Protein AF-A0A7Y4TFY7-F1 (afdb_monomer_lite)

pLDDT: mean 85.42, std 14.96, range [49.97, 97.25]

Sequence (57 aa):
YPPSSPSVALLRDGKLVYLLQRRDIETRDSLGIAEQLSRAFEEHCDAAAPVAPATHG

Foldseek 3Di:
DPDAPPKDFDDDPNDTPDIGHPVNVVPDDPVSVVVVVVVVCVVPVPDPDPRDDPDDD

Radius of gyration: 13.51 Å; chains: 1; bounding box: 35×18×34 Å

Secondary structure (DSSP, 8-state):
----SS-EEEEETTEEEEEE-HHHHTTS-HHHHHHHHHHHHHHHH-S----------

Structure (mmCIF, N/CA/C/O backbone):
data_AF-A0A7Y4TFY7-F1
#
_entry.id   AF-A0A7Y4TFY7-F1
#
loop_
_atom_site.group_PDB
_atom_site.id
_atom_site.type_symbol
_atom_site.label_atom_id
_atom_site.label_alt_id
_atom_site.label_comp_id
_atom_site.label_asym_id
_atom_site.label_entity_id
_atom_site.label_seq_id
_atom_site.pdbx_PDB_ins_code
_atom_site.Cartn_x
_atom_site.Cartn_y
_atom_site.Cartn_z
_atom_site.occupancy
_atom_site.B_iso_or_equiv
_atom_site.auth_seq_id
_atom_site.auth_comp_id
_atom_site.auth_asym_id
_atom_site.auth_atom_id
_atom_site.pdbx_PDB_model_num
ATOM 1 N N . TYR A 1 1 ? -10.235 6.166 -6.227 1.00 59.53 1 TYR A N 1
ATOM 2 C CA . TYR A 1 1 ? -9.259 5.378 -7.002 1.00 59.53 1 TYR A CA 1
ATOM 3 C C . TYR A 1 1 ? -10.010 4.475 -7.961 1.00 59.53 1 TYR A C 1
ATOM 5 O O . TYR A 1 1 ? -10.887 3.766 -7.479 1.00 59.53 1 TYR A O 1
ATOM 13 N N . PRO A 1 2 ? -9.747 4.521 -9.280 1.00 80.88 2 PRO A N 1
ATOM 14 C CA . PRO A 1 2 ? -10.355 3.557 -10.188 1.00 80.88 2 PRO A CA 1
ATOM 15 C C . PRO A 1 2 ? -9.899 2.139 -9.803 1.00 80.88 2 PRO A C 1
ATOM 17 O O . PRO A 1 2 ? -8.742 1.977 -9.400 1.00 80.88 2 PRO A O 1
ATOM 20 N N . PRO A 1 3 ? -10.782 1.130 -9.883 1.00 77.12 3 PRO A N 1
ATOM 21 C CA . PRO A 1 3 ? -10.391 -0.255 -9.662 1.00 77.12 3 PRO A CA 1
ATOM 22 C C . PRO A 1 3 ? -9.288 -0.640 -10.655 1.00 77.12 3 PRO A C 1
ATOM 24 O O . PRO A 1 3 ? -9.378 -0.354 -11.848 1.00 77.12 3 PRO A O 1
ATOM 27 N N . SER A 1 4 ? -8.221 -1.256 -10.149 1.00 84.50 4 SER A N 1
ATOM 28 C CA . SER A 1 4 ? -7.072 -1.690 -10.944 1.00 84.50 4 SER A CA 1
ATOM 29 C C . SER A 1 4 ? -6.559 -3.022 -10.414 1.00 84.50 4 SER A C 1
ATOM 31 O O . SER A 1 4 ? -6.403 -3.144 -9.203 1.00 84.50 4 SER A O 1
ATOM 33 N N . SER A 1 5 ? -6.252 -3.977 -11.291 1.00 89.00 5 SER A N 1
ATOM 34 C CA . SER A 1 5 ? -5.709 -5.285 -10.904 1.00 89.00 5 SER A CA 1
ATOM 35 C C . SER A 1 5 ? -4.345 -5.534 -11.558 1.00 89.00 5 SER A C 1
ATOM 37 O O . SER A 1 5 ? -4.183 -5.174 -12.724 1.00 89.00 5 SER A O 1
ATOM 39 N N . PRO A 1 6 ? -3.385 -6.169 -10.859 1.00 93.44 6 PRO A N 1
ATOM 40 C CA . PRO A 1 6 ? -3.423 -6.520 -9.435 1.00 93.44 6 PRO A CA 1
ATOM 41 C C . PRO A 1 6 ? -3.352 -5.282 -8.519 1.00 93.44 6 PRO A C 1
ATOM 43 O O . PRO A 1 6 ? -2.894 -4.217 -8.925 1.00 93.44 6 PRO A O 1
ATOM 46 N N . SER A 1 7 ? -3.825 -5.427 -7.281 1.00 95.25 7 SER A N 1
ATOM 47 C CA . SER A 1 7 ? -3.712 -4.429 -6.207 1.00 95.25 7 SER A CA 1
ATOM 48 C C . SER A 1 7 ? -3.780 -5.124 -4.849 1.00 95.25 7 SER A C 1
ATOM 50 O O . SER A 1 7 ? -4.453 -6.149 -4.737 1.00 95.25 7 SER A O 1
ATOM 52 N N . VAL A 1 8 ? -3.156 -4.550 -3.821 1.00 95.69 8 VAL A N 1
ATOM 53 C CA . VAL A 1 8 ? -3.158 -5.091 -2.449 1.00 95.69 8 VAL A CA 1
ATOM 54 C C . VAL A 1 8 ? -3.620 -4.011 -1.478 1.00 95.69 8 VAL A C 1
ATOM 56 O O . VAL A 1 8 ? -3.158 -2.876 -1.556 1.00 95.69 8 VAL A O 1
ATOM 59 N N . ALA A 1 9 ? -4.525 -4.355 -0.564 1.00 94.88 9 ALA A N 1
ATOM 60 C CA . ALA A 1 9 ? -5.033 -3.452 0.463 1.00 94.88 9 ALA A CA 1
ATOM 61 C C . ALA A 1 9 ? -4.740 -4.013 1.858 1.00 94.88 9 ALA A C 1
ATOM 63 O O . ALA A 1 9 ? -4.992 -5.193 2.101 1.00 94.88 9 ALA A O 1
ATOM 64 N N . LEU A 1 10 ? -4.266 -3.164 2.773 1.00 95.00 10 LEU 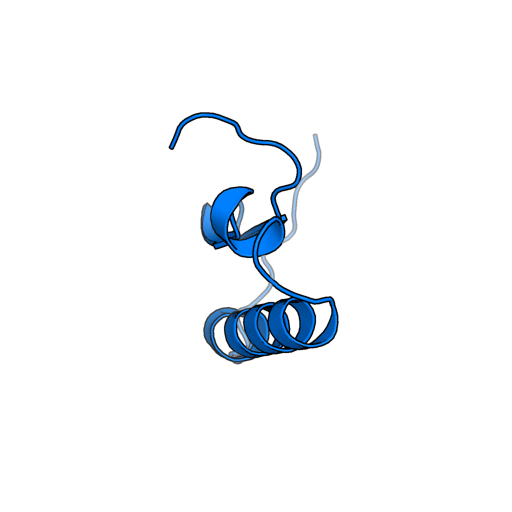A N 1
ATOM 65 C CA . LEU A 1 10 ? -4.263 -3.474 4.204 1.00 95.00 10 LEU A CA 1
ATOM 66 C C . LEU A 1 10 ? -5.479 -2.816 4.847 1.00 95.00 10 LEU A C 1
ATOM 68 O O . LEU A 1 10 ? -5.759 -1.633 4.617 1.00 95.00 10 LEU A O 1
ATOM 72 N N . LEU A 1 11 ? -6.198 -3.597 5.650 1.00 93.69 11 LEU A N 1
ATOM 73 C CA . LEU A 1 11 ? -7.358 -3.138 6.398 1.00 93.69 11 LEU A CA 1
ATOM 74 C C . LEU A 1 11 ? -7.128 -3.315 7.896 1.00 93.69 11 LEU A C 1
ATOM 76 O O . LEU A 1 11 ? -6.559 -4.314 8.332 1.00 93.69 11 LEU A O 1
ATOM 80 N N . ARG A 1 12 ? -7.643 -2.371 8.680 1.00 90.12 12 ARG A N 1
ATOM 81 C CA . ARG A 1 12 ? -7.759 -2.471 10.138 1.00 90.12 12 ARG A CA 1
ATOM 82 C C . ARG A 1 12 ? -9.181 -2.083 10.524 1.00 90.12 12 ARG A C 1
ATOM 84 O O . ARG A 1 12 ? -9.676 -1.051 10.077 1.00 90.12 12 ARG A O 1
ATOM 91 N N . ASP A 1 13 ? -9.860 -2.945 11.278 1.00 89.12 13 ASP A N 1
ATOM 92 C CA . ASP A 1 13 ? -11.263 -2.767 11.688 1.00 89.12 13 ASP A CA 1
ATOM 93 C C . ASP A 1 13 ? -12.214 -2.473 10.512 1.00 89.12 13 ASP A C 1
ATOM 95 O O . ASP A 1 13 ? -13.055 -1.576 10.560 1.00 89.12 13 ASP A O 1
ATOM 99 N N . GLY A 1 14 ? -12.023 -3.192 9.399 1.00 92.06 14 GLY A N 1
ATOM 100 C CA . GLY A 1 14 ? -12.805 -3.018 8.169 1.00 92.06 14 GLY A CA 1
ATOM 101 C C . GLY A 1 14 ? -12.519 -1.723 7.399 1.00 92.06 14 GLY A C 1
ATOM 102 O O . GLY A 1 14 ? -13.150 -1.474 6.373 1.00 92.06 14 GLY A O 1
ATOM 103 N N . LYS A 1 15 ? -11.568 -0.898 7.851 1.00 92.88 15 LYS A N 1
ATOM 104 C CA . LYS A 1 15 ? -11.176 0.354 7.192 1.00 92.88 15 LYS A CA 1
ATOM 105 C C . LYS A 1 15 ? -9.887 0.167 6.407 1.00 92.88 15 LYS A C 1
ATOM 107 O O . LYS A 1 15 ? -8.937 -0.430 6.902 1.00 92.88 15 LYS A O 1
ATOM 112 N N . LEU A 1 16 ? -9.852 0.721 5.198 1.00 93.94 16 LEU A N 1
ATOM 113 C CA . LEU A 1 16 ? -8.647 0.792 4.377 1.00 93.94 16 LEU A CA 1
ATOM 114 C C . LEU A 1 16 ? -7.611 1.691 5.058 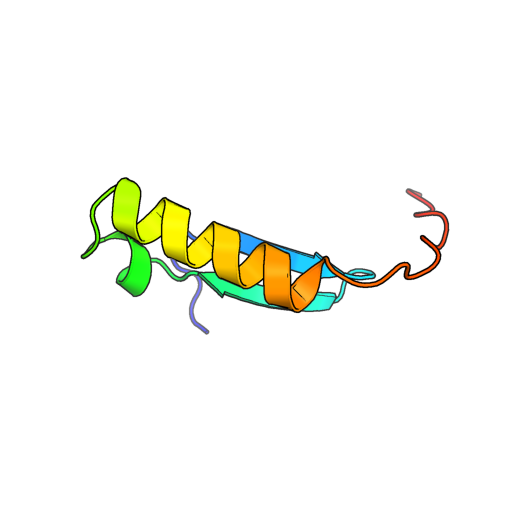1.00 93.94 16 LEU A C 1
ATOM 116 O O . LEU A 1 16 ? -7.879 2.875 5.264 1.00 93.94 16 LEU A O 1
ATOM 120 N N . VAL A 1 17 ? -6.440 1.140 5.373 1.00 95.56 17 VAL A N 1
ATOM 121 C CA . VAL A 1 17 ? -5.318 1.905 5.945 1.00 95.56 17 VAL A CA 1
ATOM 122 C C . VAL A 1 17 ? -4.148 2.037 4.976 1.00 95.56 17 VAL A C 1
ATOM 124 O O . VAL A 1 17 ? -3.411 3.010 5.055 1.00 95.56 17 VAL A O 1
ATOM 127 N N . TYR A 1 18 ? -4.037 1.130 4.000 1.00 95.44 18 TYR A N 1
ATOM 128 C CA . TYR A 1 18 ? -3.024 1.189 2.948 1.00 95.44 18 TYR A CA 1
ATOM 129 C C . TYR A 1 18 ? -3.526 0.544 1.653 1.00 95.44 18 TYR A C 1
ATOM 131 O O . TYR A 1 18 ? -4.251 -0.452 1.696 1.00 95.44 18 TYR A O 1
ATOM 139 N N . LEU A 1 19 ? -3.121 1.087 0.502 1.00 95.25 19 LEU A N 1
ATOM 140 C CA . LEU A 1 19 ? -3.434 0.542 -0.820 1.00 95.25 19 LEU A CA 1
ATOM 141 C C . LEU A 1 19 ? -2.209 0.619 -1.739 1.00 95.25 19 LEU A C 1
ATOM 143 O O . LEU A 1 19 ? -1.817 1.709 -2.151 1.00 95.25 19 LEU A O 1
ATOM 147 N N . LEU A 1 20 ? -1.681 -0.541 -2.128 1.00 95.19 20 LEU A N 1
ATOM 148 C CA . LEU A 1 20 ? -0.706 -0.681 -3.207 1.00 95.19 20 LEU A CA 1
ATOM 149 C C . LEU A 1 20 ? -1.449 -0.874 -4.534 1.00 95.19 20 LEU A C 1
ATOM 151 O O . LEU A 1 20 ? -2.168 -1.866 -4.716 1.00 95.19 20 LEU A O 1
ATOM 155 N N . GLN A 1 21 ? -1.315 0.079 -5.457 1.00 94.25 21 GLN A N 1
ATOM 156 C CA . GLN A 1 21 ? -2.066 0.072 -6.714 1.00 94.25 21 GLN A CA 1
ATOM 157 C C . GLN A 1 21 ? -1.313 -0.640 -7.841 1.00 94.25 21 GLN A C 1
ATOM 159 O O . GLN A 1 21 ? -0.096 -0.793 -7.792 1.00 94.25 21 GLN A O 1
ATOM 164 N N . ARG A 1 22 ? -2.024 -0.987 -8.925 1.00 94.75 22 ARG A N 1
ATOM 165 C CA . ARG A 1 22 ? -1.433 -1.616 -10.120 1.00 94.75 22 ARG A CA 1
ATOM 166 C C . ARG A 1 22 ? -0.207 -0.870 -10.643 1.00 94.75 22 ARG A C 1
ATOM 168 O O . ARG A 1 22 ? 0.790 -1.507 -10.938 1.00 94.75 22 ARG A O 1
ATOM 175 N N . ARG A 1 23 ? -0.261 0.466 -10.717 1.00 92.31 23 ARG A N 1
ATOM 176 C CA . ARG A 1 23 ? 0.859 1.290 -11.214 1.00 92.31 23 ARG A CA 1
ATOM 177 C C . ARG A 1 23 ? 2.136 1.151 -10.373 1.00 92.31 23 ARG A C 1
ATOM 179 O O . ARG A 1 23 ? 3.236 1.275 -10.901 1.00 92.31 23 ARG A O 1
ATOM 186 N N . ASP A 1 24 ? 1.974 0.871 -9.079 1.00 91.75 24 ASP A N 1
ATOM 187 C CA . ASP A 1 24 ? 3.074 0.725 -8.124 1.00 91.75 24 ASP A CA 1
ATOM 188 C C . ASP A 1 24 ? 3.660 -0.700 -8.158 1.00 91.75 24 ASP A C 1
ATOM 190 O O . ASP A 1 24 ? 4.766 -0.921 -7.668 1.00 91.75 24 ASP A O 1
ATOM 194 N N . ILE A 1 25 ? 2.913 -1.649 -8.743 1.00 94.69 25 ILE A N 1
ATOM 195 C CA . ILE A 1 25 ? 3.275 -3.060 -8.927 1.00 94.69 25 ILE A CA 1
ATOM 196 C C . ILE A 1 25 ? 3.879 -3.281 -10.318 1.00 94.69 25 ILE A C 1
ATOM 198 O O . ILE A 1 25 ? 4.935 -3.884 -10.438 1.00 94.69 25 ILE A O 1
ATOM 202 N N . GLU A 1 26 ? 3.241 -2.776 -11.377 1.00 94.62 26 GLU A N 1
ATOM 203 C CA . GLU A 1 26 ? 3.607 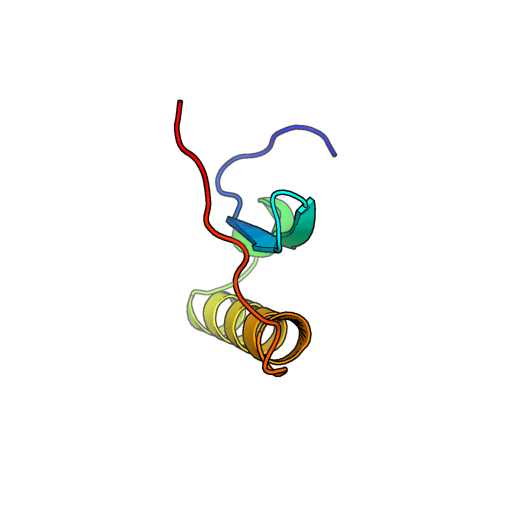-3.074 -12.772 1.00 94.62 26 GLU A CA 1
ATOM 204 C C . GLU A 1 26 ? 4.969 -2.501 -13.194 1.00 94.62 26 GLU A C 1
ATOM 206 O O . GLU A 1 26 ? 5.516 -2.905 -14.216 1.00 94.62 26 GLU A O 1
ATOM 211 N N . THR A 1 27 ? 5.518 -1.575 -12.404 1.00 91.81 27 THR A N 1
ATOM 212 C CA . THR A 1 27 ? 6.813 -0.921 -12.644 1.00 91.81 27 THR A CA 1
ATOM 213 C C . THR A 1 27 ? 7.915 -1.354 -11.672 1.00 91.81 27 THR A C 1
ATOM 215 O O . THR A 1 27 ? 9.058 -0.929 -11.837 1.00 91.81 27 THR A O 1
ATOM 218 N N . ARG A 1 28 ? 7.605 -2.189 -10.670 1.00 94.31 28 ARG A N 1
ATOM 219 C CA . ARG A 1 28 ? 8.563 -2.658 -9.656 1.00 94.31 28 ARG A CA 1
ATOM 220 C C . ARG A 1 28 ? 8.846 -4.146 -9.781 1.00 94.31 28 ARG A C 1
ATOM 222 O O . ARG A 1 28 ? 8.007 -4.929 -10.214 1.00 94.31 28 ARG A O 1
ATOM 229 N N . ASP A 1 29 ? 10.041 -4.527 -9.350 1.00 96.88 29 ASP A N 1
ATOM 230 C CA . ASP A 1 29 ? 10.391 -5.926 -9.157 1.00 96.88 29 ASP A CA 1
ATOM 231 C C . ASP A 1 29 ? 9.796 -6.486 -7.852 1.00 96.88 29 ASP A C 1
ATOM 233 O O . ASP A 1 29 ? 9.220 -5.777 -7.021 1.00 96.88 29 ASP A O 1
ATOM 237 N N . SER A 1 30 ? 9.926 -7.800 -7.678 1.00 94.88 30 SER A N 1
ATOM 238 C CA . SER A 1 30 ? 9.383 -8.509 -6.520 1.00 94.88 30 SER A CA 1
ATOM 239 C C . SER A 1 30 ? 9.984 -8.041 -5.195 1.00 94.88 30 SER A C 1
ATOM 241 O O . SER A 1 30 ? 9.261 -7.976 -4.202 1.00 94.88 30 SER A O 1
ATOM 243 N N . LEU A 1 31 ? 11.275 -7.696 -5.168 1.00 97.25 31 LEU A N 1
ATOM 244 C CA . LEU A 1 31 ? 11.951 -7.238 -3.955 1.00 97.25 31 LEU A CA 1
ATOM 245 C C . LEU A 1 31 ? 11.443 -5.856 -3.531 1.00 97.25 31 LEU A C 1
ATOM 247 O O . LEU A 1 31 ? 11.071 -5.676 -2.375 1.00 97.25 31 LEU A O 1
ATOM 251 N N . GLY A 1 32 ? 11.331 -4.912 -4.465 1.00 96.62 32 GLY A N 1
ATOM 252 C CA . GLY A 1 32 ? 10.799 -3.581 -4.183 1.00 96.62 32 GLY A CA 1
ATOM 253 C C . GLY A 1 32 ? 9.331 -3.608 -3.750 1.00 96.62 32 GLY A C 1
ATOM 254 O O . GLY A 1 32 ? 8.925 -2.818 -2.895 1.00 96.62 32 GLY A O 1
ATOM 255 N N . ILE A 1 33 ? 8.530 -4.531 -4.296 1.00 96.88 33 ILE A N 1
ATOM 256 C CA . ILE A 1 33 ? 7.156 -4.769 -3.825 1.00 96.88 33 ILE A CA 1
ATOM 257 C C . ILE A 1 33 ? 7.168 -5.316 -2.391 1.00 96.88 33 ILE A C 1
ATOM 259 O O . ILE A 1 33 ? 6.409 -4.829 -1.551 1.00 96.88 33 ILE A O 1
ATOM 263 N N . ALA A 1 34 ? 8.031 -6.294 -2.096 1.00 96.56 34 ALA A N 1
ATOM 264 C CA . ALA A 1 34 ? 8.145 -6.873 -0.761 1.00 96.56 34 ALA A CA 1
ATOM 265 C C . ALA A 1 34 ? 8.558 -5.822 0.280 1.00 96.56 34 ALA A C 1
ATOM 267 O O . ALA A 1 34 ? 7.913 -5.714 1.317 1.00 96.56 34 ALA A O 1
ATOM 268 N N . GLU A 1 35 ? 9.557 -4.990 -0.017 1.00 96.88 35 GLU A N 1
ATOM 269 C CA . GLU A 1 35 ? 9.998 -3.908 0.871 1.00 96.88 35 GLU A CA 1
ATOM 270 C C . GLU A 1 35 ? 8.898 -2.870 1.133 1.00 96.88 35 GLU A C 1
ATOM 272 O O . GLU A 1 35 ? 8.719 -2.430 2.270 1.00 96.88 35 GLU A O 1
ATOM 277 N N . GLN A 1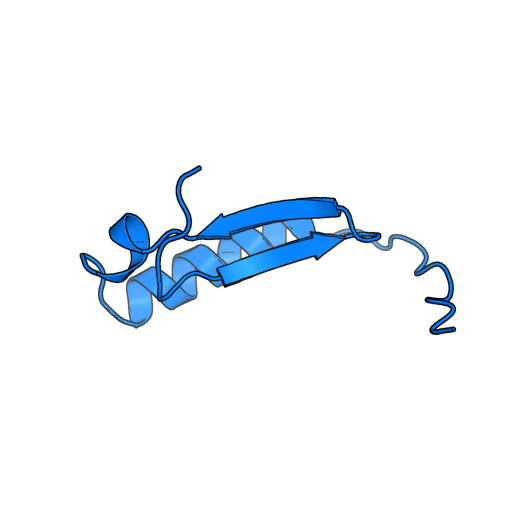 36 ? 8.135 -2.484 0.102 1.00 95.69 36 GLN A N 1
ATOM 278 C CA . GLN A 1 36 ? 6.998 -1.570 0.257 1.00 95.69 36 GLN A CA 1
ATOM 279 C C . GLN A 1 36 ? 5.928 -2.145 1.186 1.00 95.69 36 GLN A C 1
ATOM 281 O O . GLN A 1 36 ? 5.424 -1.433 2.054 1.00 95.69 36 GLN A O 1
ATOM 286 N N . LEU A 1 37 ? 5.591 -3.424 1.013 1.00 96.50 37 LEU A N 1
ATOM 287 C CA . LEU A 1 37 ? 4.603 -4.091 1.853 1.00 96.50 37 LEU A CA 1
ATOM 288 C C . LEU A 1 37 ? 5.108 -4.256 3.286 1.00 96.50 37 LEU A C 1
ATOM 290 O O . LEU A 1 37 ? 4.354 -3.959 4.206 1.00 96.50 37 LEU A O 1
ATOM 294 N N . SER A 1 38 ? 6.365 -4.657 3.488 1.00 95.75 38 SER A N 1
ATOM 295 C CA . SER A 1 38 ? 6.965 -4.762 4.825 1.00 95.75 38 SER A CA 1
ATOM 296 C C . SER A 1 38 ? 6.886 -3.439 5.582 1.00 95.75 38 SER A C 1
ATOM 298 O O . SER A 1 38 ? 6.410 -3.421 6.712 1.00 95.75 38 SER A O 1
ATOM 300 N N . ARG A 1 39 ? 7.232 -2.318 4.935 1.00 95.62 39 ARG A N 1
ATOM 301 C CA . ARG A 1 39 ? 7.084 -0.984 5.543 1.00 95.62 39 ARG A CA 1
ATOM 302 C C . ARG A 1 39 ? 5.632 -0.651 5.871 1.00 95.62 39 ARG A C 1
ATOM 304 O O . ARG A 1 39 ? 5.353 -0.146 6.949 1.00 95.62 39 ARG A O 1
ATOM 311 N N . ALA A 1 40 ? 4.697 -0.965 4.975 1.00 95.44 40 ALA A N 1
ATOM 312 C CA . ALA A 1 40 ? 3.277 -0.749 5.241 1.00 95.44 40 ALA A CA 1
ATOM 313 C C . ALA A 1 40 ? 2.779 -1.589 6.434 1.00 95.44 40 ALA A C 1
ATOM 315 O O . ALA A 1 40 ? 1.941 -1.126 7.206 1.00 95.44 40 ALA A O 1
ATOM 316 N N . PHE A 1 41 ? 3.304 -2.806 6.616 1.00 94.69 41 PHE A N 1
ATOM 317 C CA . PHE A 1 41 ? 3.039 -3.619 7.803 1.00 94.69 41 PHE A CA 1
ATOM 318 C C . PHE A 1 41 ? 3.654 -3.006 9.065 1.00 94.69 41 PHE A C 1
ATOM 320 O O . PHE A 1 41 ? 2.948 -2.891 10.060 1.00 94.69 41 PHE A O 1
ATOM 327 N N . GLU A 1 42 ? 4.908 -2.560 9.039 1.00 92.69 42 GLU A N 1
ATOM 328 C CA . GLU A 1 42 ? 5.533 -1.860 10.175 1.00 92.69 42 GLU A CA 1
ATOM 329 C C . GLU A 1 42 ? 4.711 -0.616 10.574 1.00 92.69 42 GLU A C 1
ATOM 331 O O . GLU A 1 42 ? 4.349 -0.442 11.734 1.00 92.69 42 GLU A O 1
ATOM 336 N N . GLU A 1 43 ? 4.301 0.209 9.607 1.00 92.25 43 GLU A N 1
ATOM 337 C CA . GLU A 1 43 ? 3.534 1.439 9.855 1.00 92.25 43 GLU A CA 1
ATOM 338 C C . GLU A 1 43 ? 2.109 1.190 10.380 1.00 92.25 43 GLU A C 1
ATOM 340 O O . GLU A 1 43 ? 1.580 1.986 11.164 1.00 92.25 43 GLU A O 1
ATOM 345 N N . HIS A 1 44 ? 1.453 0.113 9.940 1.00 91.62 44 HIS A N 1
ATOM 346 C CA . HIS A 1 44 ? 0.029 -0.111 10.212 1.00 91.62 44 HIS A CA 1
ATOM 347 C C . HIS A 1 44 ? -0.271 -1.290 11.136 1.00 91.62 44 HIS A C 1
ATOM 349 O O . HIS A 1 44 ? -1.421 -1.429 11.564 1.00 91.62 44 HIS A O 1
ATOM 355 N N . CYS A 1 45 ? 0.713 -2.123 11.472 1.00 85.62 45 CYS A N 1
ATOM 356 C CA . CYS A 1 45 ? 0.535 -3.299 12.322 1.00 85.62 45 CYS A CA 1
ATOM 357 C C . CYS A 1 45 ? 1.321 -3.238 13.639 1.00 85.62 45 CYS A C 1
ATOM 359 O O . CYS A 1 45 ? 0.857 -3.866 14.592 1.00 85.62 45 CYS A O 1
ATOM 361 N N . ASP A 1 46 ? 2.374 -2.42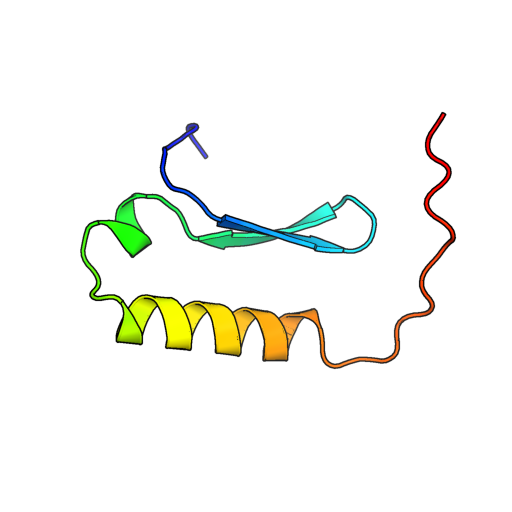0 13.771 1.00 73.81 46 ASP A N 1
ATOM 362 C CA . ASP A 1 46 ? 3.075 -2.232 15.052 1.00 73.81 46 ASP A CA 1
ATOM 363 C C . ASP A 1 46 ? 2.347 -1.248 15.984 1.00 73.81 46 ASP A C 1
ATOM 365 O O . ASP A 1 46 ? 2.711 -0.091 16.174 1.00 73.81 46 ASP A O 1
ATOM 369 N N . ALA A 1 47 ? 1.263 -1.746 16.578 1.00 59.66 47 ALA A N 1
ATOM 370 C CA . ALA A 1 47 ? 0.786 -1.385 17.911 1.00 59.66 47 ALA A CA 1
ATOM 371 C C . ALA A 1 47 ? -0.262 -2.419 18.336 1.00 59.66 47 ALA A C 1
ATOM 373 O O . ALA A 1 47 ? -1.129 -2.784 17.538 1.00 59.66 47 ALA A O 1
ATOM 374 N N . ALA A 1 48 ? -0.186 -2.846 19.600 1.00 59.84 48 ALA A N 1
ATOM 375 C CA . ALA A 1 48 ? -1.093 -3.756 20.298 1.00 59.84 48 ALA A CA 1
ATOM 376 C C . ALA A 1 48 ? -2.537 -3.213 20.378 1.00 59.84 48 ALA A C 1
ATOM 378 O O . ALA A 1 48 ? -3.038 -2.872 21.448 1.00 59.84 48 ALA A O 1
ATOM 379 N N . ALA A 1 49 ? -3.209 -3.087 19.237 1.00 53.91 49 ALA A N 1
ATOM 380 C CA . ALA A 1 49 ? -4.613 -2.729 19.177 1.00 53.91 49 ALA A CA 1
ATOM 381 C C . ALA A 1 49 ? -5.452 -3.971 19.532 1.00 53.91 49 ALA A C 1
ATOM 383 O O . ALA A 1 49 ? -5.232 -5.037 18.947 1.00 53.91 49 ALA A O 1
ATOM 384 N N . PRO A 1 50 ? -6.392 -3.873 20.489 1.00 56.09 50 PRO A N 1
ATOM 385 C CA . PRO A 1 50 ? -7.251 -4.990 20.849 1.00 56.09 50 PRO A CA 1
ATOM 386 C C . PRO A 1 50 ? -8.116 -5.355 19.644 1.00 56.09 50 PRO A C 1
ATOM 388 O O . PRO A 1 50 ? -8.878 -4.529 19.145 1.00 56.09 50 PRO A O 1
ATOM 391 N N . VAL A 1 51 ? -7.981 -6.592 19.167 1.00 61.91 51 VAL A N 1
ATOM 392 C CA . VAL A 1 51 ? -8.796 -7.099 18.062 1.00 61.91 51 VAL A CA 1
ATOM 393 C C . VAL A 1 51 ? -10.239 -7.190 18.569 1.00 61.91 51 VAL A C 1
ATOM 395 O O . VAL A 1 51 ? -10.540 -7.956 19.486 1.00 61.91 51 VAL A O 1
ATOM 398 N N . ALA A 1 52 ? -11.137 -6.361 18.039 1.00 61.00 52 ALA A N 1
ATOM 399 C CA . ALA A 1 52 ? -12.563 -6.538 18.282 1.00 61.00 52 ALA A CA 1
ATOM 400 C C . ALA A 1 52 ? -13.022 -7.809 17.541 1.00 61.00 52 ALA A C 1
ATOM 402 O O . ALA A 1 52 ? -12.553 -8.062 16.426 1.00 61.00 52 ALA A O 1
ATOM 403 N N . PRO A 1 53 ? -13.904 -8.639 18.124 1.00 59.97 53 PRO A N 1
ATOM 404 C CA . PRO A 1 53 ? -14.324 -9.872 17.476 1.00 59.97 53 PRO A CA 1
ATOM 405 C C . PRO A 1 53 ? -15.088 -9.543 16.189 1.00 59.97 53 PRO A C 1
ATOM 407 O O . PRO A 1 53 ? -16.110 -8.859 16.210 1.00 59.97 53 PRO A O 1
ATOM 410 N N . ALA A 1 54 ? -14.578 -10.034 15.059 1.00 62.69 54 ALA A N 1
ATOM 411 C CA . ALA A 1 54 ? -15.244 -9.935 13.770 1.00 62.69 54 ALA A CA 1
ATOM 412 C C . ALA A 1 54 ? -16.452 -10.885 13.746 1.00 62.69 54 ALA A C 1
ATOM 414 O O . ALA A 1 54 ? -16.316 -12.072 13.440 1.00 62.69 54 ALA A O 1
ATOM 415 N N . T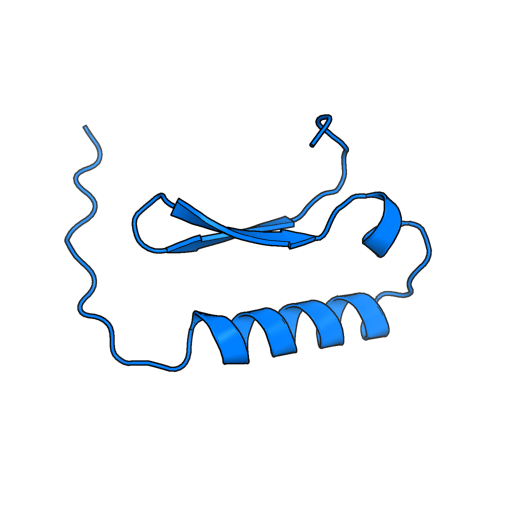HR A 1 55 ? -17.635 -10.368 14.075 1.00 52.75 55 THR A N 1
ATOM 416 C CA . THR A 1 55 ? -18.908 -11.070 13.883 1.00 52.75 55 THR A CA 1
ATOM 417 C C . THR A 1 55 ? -19.151 -11.231 12.383 1.00 52.75 55 THR A C 1
ATOM 419 O O . THR A 1 55 ? -19.562 -10.290 11.708 1.00 52.75 55 THR A O 1
ATOM 422 N N . HIS A 1 56 ? -18.857 -12.414 11.850 1.00 58.22 56 HIS A N 1
ATOM 423 C CA . HIS A 1 56 ? -19.341 -12.821 10.535 1.00 58.22 56 HIS A CA 1
ATOM 424 C C . HIS A 1 56 ? -20.788 -13.291 10.721 1.00 58.22 56 HIS A C 1
ATOM 426 O O . HIS A 1 56 ? -21.027 -14.241 11.467 1.00 58.22 56 HIS A O 1
ATOM 432 N N . GLY A 1 57 ? -21.731 -12.553 10.134 1.00 49.97 57 GLY A N 1
ATOM 433 C CA . GLY A 1 57 ? -23.136 -12.953 10.012 1.00 49.97 57 GLY A CA 1
ATOM 434 C C . GLY A 1 57 ? -23.369 -13.860 8.815 1.00 49.97 57 GLY A C 1
ATOM 435 O O . GLY A 1 57 ? -22.521 -13.841 7.894 1.00 49.97 57 GLY A O 1
#